Protein AF-A0AAD7IDA0-F1 (afdb_monomer_lite)

InterPro domains:
  IPR001499 GPCR fungal pheromone mating factor, STE3 [PF02076] (1-92)

Structure (mmCIF, N/CA/C/O backbone):
data_AF-A0AAD7IDA0-F1
#
_entry.id   AF-A0AAD7IDA0-F1
#
loop_
_atom_site.group_PDB
_atom_site.id
_atom_site.type_symbol
_atom_site.label_atom_id
_atom_site.label_alt_id
_atom_site.label_comp_id
_atom_site.label_asym_id
_atom_site.label_entity_id
_atom_site.label_seq_id
_atom_site.pdbx_PDB_ins_code
_atom_site.Cartn_x
_atom_site.Cartn_y
_atom_site.Cartn_z
_atom_site.occupancy
_atom_site.B_iso_or_equiv
_atom_site.auth_seq_id
_atom_site.auth_comp_id
_atom_site.auth_asym_id
_atom_site.auth_atom_id
_atom_site.pdbx_PDB_model_num
ATOM 1 N N . MET A 1 1 ? -10.766 15.312 6.052 1.00 82.69 1 MET A N 1
ATOM 2 C CA . MET A 1 1 ? -9.712 16.137 5.416 1.00 82.69 1 MET A CA 1
ATOM 3 C C . MET A 1 1 ? -8.295 15.609 5.648 1.00 82.69 1 MET A C 1
ATOM 5 O O . MET A 1 1 ? -7.531 15.566 4.698 1.00 82.69 1 MET A O 1
ATOM 9 N N . ALA A 1 2 ? -7.916 15.164 6.854 1.00 92.00 2 ALA A N 1
ATOM 10 C CA . ALA A 1 2 ? -6.556 14.647 7.094 1.00 92.00 2 ALA A CA 1
ATOM 11 C C . ALA A 1 2 ? -6.187 13.429 6.218 1.00 92.00 2 ALA A C 1
ATOM 13 O O . ALA A 1 2 ? -5.116 13.405 5.622 1.00 92.00 2 ALA A O 1
ATOM 14 N N . MET A 1 3 ? -7.100 12.460 6.076 1.00 93.69 3 MET A N 1
ATOM 15 C CA . MET A 1 3 ? -6.875 11.260 5.258 1.00 93.69 3 MET A CA 1
ATOM 16 C C . MET A 1 3 ? -6.552 11.596 3.799 1.00 93.69 3 MET A C 1
ATOM 18 O O . MET A 1 3 ? -5.572 11.094 3.259 1.00 93.69 3 MET A O 1
ATOM 22 N N . SER A 1 4 ? -7.326 12.490 3.180 1.00 94.69 4 SER A N 1
ATOM 23 C CA . SER A 1 4 ? -7.123 12.869 1.782 1.00 94.69 4 SER A CA 1
ATOM 24 C C . SER A 1 4 ? -5.784 13.571 1.563 1.00 94.69 4 SER A C 1
ATOM 26 O O . SER A 1 4 ? -5.123 13.296 0.570 1.00 94.69 4 SER A O 1
ATOM 28 N N . LEU A 1 5 ? -5.344 14.420 2.498 1.00 96.81 5 LEU A N 1
ATOM 29 C CA . LEU A 1 5 ? -4.034 15.074 2.410 1.00 96.81 5 LEU A CA 1
ATOM 30 C C . LEU A 1 5 ? -2.891 14.057 2.482 1.00 96.81 5 LEU A C 1
ATOM 32 O O . LEU A 1 5 ? -2.000 14.079 1.636 1.00 96.81 5 LEU A O 1
ATOM 36 N N . VAL A 1 6 ? -2.948 13.133 3.449 1.00 96.81 6 VAL A N 1
ATOM 37 C CA . VAL A 1 6 ? -1.936 12.075 3.581 1.00 96.81 6 VAL A CA 1
ATOM 38 C C . VAL A 1 6 ? -1.902 11.201 2.331 1.00 96.81 6 VAL A C 1
ATOM 40 O O . VAL A 1 6 ? -0.824 10.947 1.803 1.00 96.81 6 VAL A O 1
ATOM 43 N N . GLN A 1 7 ? -3.065 10.791 1.819 1.00 95.50 7 GLN A N 1
ATOM 44 C CA . GLN A 1 7 ? -3.146 9.956 0.621 1.00 95.50 7 GLN A CA 1
ATOM 45 C C . GLN A 1 7 ? -2.639 10.679 -0.629 1.00 95.50 7 GLN A C 1
ATOM 47 O O . GLN A 1 7 ? -1.902 10.081 -1.405 1.00 95.50 7 GLN A O 1
ATOM 52 N N . MET A 1 8 ? -2.961 11.962 -0.821 1.00 97.06 8 MET A N 1
ATOM 53 C CA . MET A 1 8 ? -2.459 12.707 -1.979 1.00 97.06 8 MET A CA 1
ATOM 54 C C . MET A 1 8 ? -0.940 12.859 -1.950 1.00 97.06 8 MET A C 1
ATOM 56 O O . MET A 1 8 ? -0.295 12.623 -2.971 1.00 97.06 8 MET A O 1
ATOM 60 N N . ILE A 1 9 ? -0.357 13.194 -0.796 1.00 97.38 9 ILE A N 1
ATOM 61 C CA . ILE A 1 9 ? 1.102 13.288 -0.650 1.00 97.38 9 ILE A CA 1
ATOM 62 C C . ILE A 1 9 ? 1.740 11.920 -0.915 1.00 97.38 9 ILE A C 1
ATOM 64 O O . ILE A 1 9 ? 2.650 11.808 -1.735 1.00 97.38 9 ILE A O 1
ATOM 68 N N . TRP A 1 10 ? 1.222 10.873 -0.273 1.00 96.88 10 TRP A N 1
ATOM 69 C CA . TRP A 1 10 ? 1.727 9.511 -0.400 1.00 96.88 10 TRP A CA 1
ATOM 70 C C . TRP A 1 10 ? 1.677 8.991 -1.843 1.00 96.88 10 TRP A C 1
ATOM 72 O O . TRP A 1 10 ? 2.703 8.588 -2.392 1.00 96.88 10 TRP A O 1
ATOM 82 N N . VAL A 1 11 ? 0.510 9.054 -2.490 1.00 96.06 11 VAL A N 1
ATOM 83 C CA . VAL A 1 11 ? 0.317 8.567 -3.864 1.00 96.06 11 VAL A CA 1
ATOM 84 C C . VAL A 1 11 ? 1.155 9.366 -4.854 1.00 96.06 11 VAL A C 1
ATOM 86 O O . VAL A 1 11 ? 1.730 8.776 -5.769 1.00 96.06 11 VAL A O 1
ATOM 89 N N . THR A 1 12 ? 1.280 10.683 -4.667 1.00 97.00 12 THR A N 1
ATOM 90 C CA . THR A 1 12 ? 2.121 11.514 -5.539 1.00 97.00 12 THR A CA 1
ATOM 91 C C . THR A 1 12 ? 3.580 11.077 -5.457 1.00 97.00 12 THR A C 1
ATOM 93 O O . THR A 1 12 ? 4.201 10.857 -6.495 1.00 97.00 12 THR A O 1
ATOM 96 N N . ILE A 1 13 ? 4.112 10.871 -4.247 1.00 96.25 13 ILE A N 1
ATOM 97 C CA . ILE A 1 13 ? 5.488 10.397 -4.046 1.00 96.25 13 ILE A CA 1
ATOM 98 C C . ILE A 1 13 ? 5.689 9.040 -4.728 1.00 96.25 13 ILE A C 1
ATOM 100 O O . ILE A 1 13 ? 6.587 8.896 -5.554 1.00 96.25 13 ILE A O 1
ATOM 104 N N . VAL A 1 14 ? 4.817 8.067 -4.449 1.00 95.44 14 VAL A N 1
ATOM 105 C CA . VAL A 1 14 ? 4.911 6.715 -5.025 1.00 95.44 14 VAL A CA 1
ATOM 106 C C . VAL A 1 14 ? 4.846 6.748 -6.554 1.00 95.44 14 VAL A C 1
ATOM 108 O O . VAL A 1 14 ? 5.607 6.045 -7.223 1.00 95.44 14 VAL A O 1
ATOM 111 N N . THR A 1 15 ? 3.960 7.568 -7.119 1.00 95.38 15 THR A N 1
ATOM 112 C CA . THR A 1 15 ? 3.772 7.670 -8.572 1.00 95.38 15 THR A CA 1
ATOM 113 C C . THR A 1 15 ? 4.983 8.310 -9.238 1.00 95.38 15 THR A C 1
ATOM 115 O O . THR A 1 15 ? 5.497 7.769 -10.215 1.00 95.38 15 THR A O 1
ATOM 118 N N . VAL A 1 16 ? 5.490 9.420 -8.691 1.00 95.62 16 VAL A N 1
ATOM 119 C CA . VAL A 1 16 ? 6.682 10.095 -9.221 1.00 95.62 16 VAL A CA 1
ATOM 120 C C . VAL A 1 16 ? 7.896 9.171 -9.151 1.00 95.62 16 VAL A C 1
ATOM 122 O O . VAL A 1 16 ? 8.598 9.024 -10.149 1.00 95.62 16 VAL A O 1
ATOM 125 N N . SER A 1 17 ? 8.119 8.487 -8.024 1.00 93.06 17 SER A N 1
ATOM 126 C CA . SER A 1 17 ? 9.231 7.539 -7.885 1.00 93.06 17 SER A CA 1
ATOM 127 C C . SER A 1 17 ? 9.152 6.393 -8.897 1.00 93.06 17 SER A C 1
ATOM 129 O O . SER A 1 17 ? 10.158 6.077 -9.533 1.00 93.06 17 SER A O 1
ATOM 131 N N . ASN A 1 18 ? 7.966 5.806 -9.106 1.00 93.94 18 ASN A N 1
ATOM 132 C CA . ASN A 1 18 ? 7.784 4.760 -10.117 1.00 93.94 18 ASN A CA 1
ATOM 133 C C . ASN A 1 18 ? 7.999 5.283 -11.537 1.00 93.94 18 ASN A C 1
ATOM 135 O O . ASN A 1 18 ? 8.625 4.601 -12.348 1.00 93.94 18 ASN A O 1
ATOM 139 N N . MET A 1 19 ? 7.516 6.487 -11.847 1.00 94.00 19 MET A N 1
ATOM 140 C CA . MET A 1 19 ? 7.658 7.061 -13.182 1.00 94.00 19 MET A CA 1
ATOM 141 C C . MET A 1 19 ? 9.121 7.376 -13.501 1.00 94.00 19 MET A C 1
ATOM 143 O O . MET A 1 19 ? 9.605 6.988 -14.560 1.00 94.00 19 MET A O 1
ATOM 147 N N . VAL A 1 20 ? 9.859 7.973 -12.559 1.00 93.50 20 VAL A N 1
ATOM 148 C CA . VAL A 1 20 ? 11.307 8.206 -12.696 1.00 93.50 20 VAL A CA 1
ATOM 149 C C . VAL A 1 20 ? 12.054 6.889 -12.909 1.00 93.50 20 VAL A C 1
ATOM 151 O O . VAL A 1 20 ? 12.887 6.795 -13.805 1.00 93.50 20 VAL A O 1
ATOM 154 N N . PHE A 1 21 ? 11.739 5.852 -12.130 1.00 93.00 21 PHE A N 1
ATOM 155 C CA . PHE A 1 21 ? 12.386 4.549 -12.269 1.00 93.00 21 PHE A CA 1
ATOM 156 C C . PHE A 1 21 ? 12.073 3.862 -13.604 1.00 93.00 21 PHE A C 1
ATOM 158 O O . PHE A 1 21 ? 12.968 3.271 -14.206 1.00 93.00 21 PHE A O 1
ATOM 165 N N . THR A 1 22 ? 10.825 3.953 -14.065 1.00 91.94 22 THR A N 1
ATOM 166 C CA . THR A 1 22 ? 10.355 3.333 -15.314 1.00 91.94 22 THR A CA 1
ATOM 167 C C . THR A 1 22 ? 10.948 4.021 -16.540 1.00 91.94 22 THR A C 1
ATOM 169 O O . THR A 1 22 ? 11.294 3.358 -17.511 1.00 91.94 22 THR A O 1
ATOM 172 N N . LEU A 1 23 ? 11.097 5.346 -16.493 1.00 94.31 23 LEU A N 1
ATOM 173 C CA . LEU A 1 23 ? 11.572 6.151 -17.619 1.00 94.31 23 LEU A CA 1
ATOM 174 C C . LEU A 1 23 ? 13.094 6.339 -17.651 1.00 94.31 23 LEU A C 1
ATOM 176 O O . LEU A 1 23 ? 13.597 6.989 -18.564 1.00 94.31 23 LEU A O 1
ATOM 180 N N . ARG A 1 24 ? 13.841 5.794 -16.683 1.00 92.50 24 ARG A N 1
ATOM 181 C CA . ARG A 1 24 ? 15.284 6.059 -16.537 1.00 92.50 24 ARG A CA 1
ATOM 182 C C . ARG A 1 24 ? 16.124 5.651 -17.756 1.00 92.50 24 ARG A C 1
ATOM 184 O O . ARG A 1 24 ? 17.122 6.299 -18.035 1.00 92.50 24 ARG A O 1
ATOM 191 N N . GLU A 1 25 ? 15.714 4.598 -18.467 1.00 90.44 25 GLU A N 1
ATOM 192 C CA . GLU A 1 25 ? 16.391 4.093 -19.676 1.00 90.44 25 GLU A CA 1
ATOM 193 C C . GLU A 1 25 ? 15.806 4.707 -20.965 1.00 90.44 25 GLU A C 1
ATOM 195 O O . GLU A 1 25 ? 16.180 4.330 -22.074 1.00 90.44 25 GLU A O 1
ATOM 200 N N . GLY A 1 26 ? 14.863 5.645 -20.830 1.00 92.44 26 GLY A N 1
ATOM 201 C CA . GLY A 1 26 ? 14.120 6.233 -21.936 1.00 92.44 26 GLY A CA 1
ATOM 202 C C . GLY A 1 26 ? 12.935 5.388 -22.413 1.00 92.44 26 GLY A C 1
ATOM 203 O O . GLY A 1 26 ? 12.703 4.256 -21.987 1.00 92.44 26 GLY A O 1
ATOM 204 N N . LEU A 1 27 ? 12.148 5.981 -23.310 1.00 90.75 27 LEU A N 1
ATOM 205 C CA . LEU A 1 27 ? 11.045 5.305 -23.989 1.00 90.75 27 LEU A CA 1
ATOM 206 C C . LEU A 1 27 ? 11.557 4.636 -25.265 1.00 90.75 27 LEU A C 1
ATOM 208 O O . LEU A 1 27 ? 12.355 5.216 -26.003 1.00 90.75 27 LEU A O 1
ATOM 212 N N . ARG A 1 28 ? 11.057 3.432 -25.557 1.00 89.19 28 ARG A N 1
ATOM 213 C CA . ARG A 1 28 ? 11.307 2.793 -26.855 1.00 89.19 28 ARG A CA 1
ATOM 214 C C . ARG A 1 28 ? 10.623 3.617 -27.960 1.00 89.19 28 ARG A C 1
ATOM 216 O O . ARG A 1 28 ? 9.500 4.079 -27.746 1.00 89.19 28 ARG A O 1
ATOM 223 N N . PRO A 1 29 ? 11.274 3.818 -29.119 1.00 91.81 29 PRO A N 1
ATOM 224 C CA . PRO A 1 29 ? 10.696 4.584 -30.216 1.00 91.81 29 PRO A CA 1
ATOM 225 C C . PRO A 1 29 ? 9.444 3.894 -30.765 1.00 91.81 29 PRO A C 1
ATOM 227 O O . PRO A 1 29 ? 9.393 2.671 -30.866 1.00 91.81 29 PRO A O 1
ATOM 230 N N . TRP A 1 30 ? 8.442 4.686 -31.147 1.00 93.56 30 TRP A N 1
ATOM 231 C CA . TRP A 1 30 ? 7.258 4.176 -31.835 1.00 93.56 30 TRP A CA 1
ATOM 232 C C . TRP A 1 30 ? 7.528 4.127 -33.341 1.00 93.56 30 TRP A C 1
ATOM 234 O O . TRP A 1 30 ? 7.675 5.174 -33.971 1.00 93.56 30 TRP A O 1
ATOM 244 N N . ILE A 1 31 ? 7.628 2.921 -33.907 1.00 96.19 31 ILE A N 1
ATOM 245 C CA . ILE A 1 31 ? 7.964 2.716 -35.327 1.00 96.19 31 ILE A CA 1
ATOM 246 C C . ILE A 1 31 ? 6.731 2.277 -36.127 1.00 96.19 31 ILE A C 1
ATOM 248 O O . ILE A 1 31 ? 6.426 2.844 -37.173 1.00 96.19 31 ILE A O 1
ATOM 252 N N . SER A 1 32 ? 6.018 1.249 -35.657 1.00 96.25 32 SER A N 1
ATOM 253 C CA . SER A 1 32 ? 4.812 0.726 -36.310 1.00 96.25 32 SER A CA 1
ATOM 254 C C . SER A 1 32 ? 3.935 -0.060 -35.331 1.00 96.25 32 SER A C 1
ATOM 256 O O . SER A 1 32 ? 4.372 -0.419 -34.237 1.00 96.25 32 SER A O 1
ATOM 258 N N . TRP A 1 33 ? 2.705 -0.387 -35.742 1.00 94.06 33 TRP A N 1
ATOM 259 C CA . TRP A 1 33 ? 1.806 -1.221 -34.938 1.00 94.06 33 TRP A CA 1
ATOM 260 C C . TRP A 1 33 ? 2.353 -2.634 -34.701 1.00 94.06 33 TRP A C 1
ATOM 262 O O . TRP A 1 33 ? 2.220 -3.161 -33.600 1.00 94.06 33 TRP A O 1
ATOM 272 N N . ALA A 1 34 ? 2.992 -3.239 -35.706 1.00 94.75 34 ALA A N 1
ATOM 273 C CA . ALA A 1 34 ? 3.575 -4.573 -35.572 1.00 94.75 34 ALA A CA 1
ATOM 274 C C . ALA A 1 34 ? 4.767 -4.581 -34.598 1.00 94.75 34 ALA A C 1
ATOM 276 O O . ALA A 1 34 ? 4.901 -5.505 -33.802 1.00 94.75 34 ALA A O 1
ATOM 277 N N . ASP A 1 35 ? 5.592 -3.528 -34.619 1.00 93.81 35 ASP A N 1
ATOM 278 C CA . ASP A 1 35 ? 6.785 -3.406 -33.773 1.00 93.81 35 ASP A CA 1
ATOM 279 C C . ASP A 1 35 ? 6.436 -3.361 -32.278 1.00 93.81 35 ASP A C 1
ATOM 281 O O . ASP A 1 35 ? 6.960 -4.152 -31.490 1.00 93.81 35 ASP A O 1
ATOM 285 N N . VAL A 1 36 ? 5.466 -2.526 -31.890 1.00 92.81 36 VAL A N 1
ATOM 286 C CA . VAL A 1 36 ? 5.066 -2.389 -30.477 1.00 92.81 36 VAL A CA 1
ATOM 287 C C . VAL A 1 36 ? 4.359 -3.632 -29.916 1.00 92.81 36 VAL A C 1
ATOM 289 O O . VAL A 1 36 ? 4.310 -3.798 -28.699 1.00 92.81 36 VAL A O 1
ATOM 292 N N . HIS A 1 37 ? 3.856 -4.526 -30.778 1.00 92.75 37 HIS A N 1
ATOM 293 C CA . HIS A 1 37 ? 3.194 -5.779 -30.383 1.00 92.75 37 HIS A CA 1
ATOM 294 C C . HIS A 1 37 ? 4.066 -7.031 -30.544 1.00 92.75 37 HIS A C 1
ATOM 296 O O . HIS A 1 37 ? 3.626 -8.115 -30.163 1.00 92.75 37 HIS A O 1
ATOM 302 N N . SER A 1 38 ? 5.287 -6.907 -31.073 1.00 92.25 38 SER A N 1
ATOM 303 C CA . SER A 1 38 ? 6.154 -8.054 -31.386 1.00 92.25 38 SER A CA 1
ATOM 304 C C . SER A 1 38 ? 6.482 -8.942 -30.173 1.00 92.25 38 SER A C 1
ATOM 306 O O . SER A 1 38 ? 6.591 -10.156 -30.318 1.00 92.25 38 SER A O 1
ATOM 308 N N . ASP A 1 39 ? 6.556 -8.354 -28.973 1.00 90.31 39 ASP A N 1
ATOM 309 C CA . ASP A 1 39 ? 7.000 -9.006 -27.731 1.00 90.31 39 ASP A CA 1
ATOM 310 C C . ASP A 1 39 ? 5.932 -9.032 -26.616 1.00 90.31 39 ASP A C 1
ATOM 312 O O . ASP A 1 39 ? 6.262 -9.238 -25.448 1.00 90.31 39 ASP A O 1
ATOM 316 N N . PHE A 1 40 ? 4.645 -8.831 -26.926 1.00 87.62 40 PHE A N 1
ATOM 317 C CA . PHE A 1 40 ? 3.603 -8.633 -25.898 1.00 87.62 40 PHE A CA 1
ATOM 318 C C . PHE A 1 40 ? 3.513 -9.770 -24.855 1.00 87.62 40 PHE A C 1
ATOM 320 O O . PHE A 1 40 ? 3.225 -9.522 -23.687 1.00 87.62 40 PHE A O 1
ATOM 327 N N . GLY A 1 41 ? 3.785 -11.016 -25.256 1.00 90.81 41 GLY A N 1
ATOM 328 C CA . GLY A 1 41 ? 3.760 -12.189 -24.371 1.00 90.81 41 GLY A CA 1
ATOM 329 C C . GLY A 1 41 ? 5.105 -12.561 -23.739 1.00 90.81 41 GLY A C 1
ATOM 330 O O . GLY A 1 41 ? 5.187 -13.570 -23.036 1.00 90.81 41 GLY A O 1
ATOM 331 N N . ARG A 1 42 ? 6.182 -11.812 -24.005 1.00 91.56 42 ARG A N 1
ATOM 332 C CA . ARG A 1 42 ? 7.529 -12.182 -23.563 1.00 91.56 42 ARG A CA 1
ATOM 333 C C . ARG A 1 42 ? 7.752 -11.778 -22.106 1.00 91.56 42 ARG A C 1
ATOM 335 O O . ARG A 1 42 ? 7.839 -10.598 -21.784 1.00 91.56 42 ARG A O 1
ATOM 342 N N . ILE A 1 43 ? 7.931 -12.765 -21.227 1.00 89.88 43 ILE A N 1
ATOM 343 C CA . ILE A 1 43 ? 8.290 -12.533 -19.821 1.00 89.88 43 ILE A CA 1
ATOM 344 C C . ILE A 1 43 ? 9.817 -12.542 -19.688 1.00 89.88 43 ILE A C 1
ATOM 346 O O . ILE A 1 43 ? 10.463 -13.576 -19.847 1.00 89.88 43 ILE A O 1
ATOM 350 N N . GLY A 1 44 ? 10.404 -11.384 -19.387 1.00 85.44 44 GLY A N 1
ATOM 351 C CA . GLY A 1 44 ? 11.822 -11.278 -19.049 1.00 85.44 44 GLY A CA 1
ATOM 352 C C . GLY A 1 44 ? 12.069 -11.711 -17.607 1.00 85.44 44 GLY A C 1
ATOM 353 O O . GLY A 1 44 ? 11.716 -10.986 -16.681 1.00 85.44 44 GLY A O 1
ATOM 354 N N . VAL A 1 45 ? 12.678 -12.879 -17.408 1.00 88.31 45 VAL A N 1
ATOM 355 C CA . VAL A 1 45 ? 13.147 -13.322 -16.088 1.00 88.31 45 VAL A CA 1
ATOM 356 C C . VAL A 1 45 ? 14.625 -12.984 -15.925 1.00 88.31 45 VAL A C 1
ATOM 358 O O . VAL A 1 45 ? 15.461 -13.409 -16.718 1.00 88.31 45 VAL A O 1
ATOM 361 N N . SER A 1 46 ? 14.946 -12.229 -14.878 1.00 86.88 46 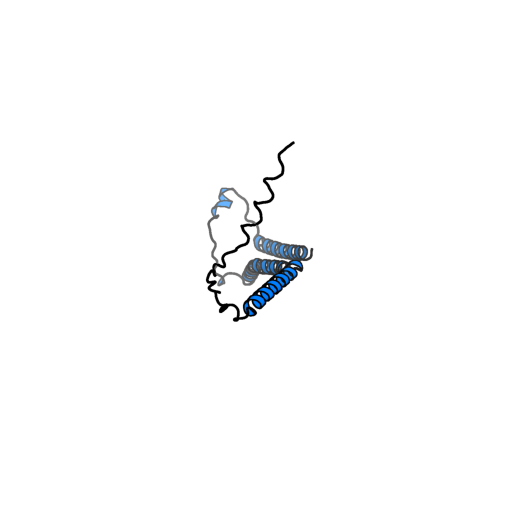SER A N 1
ATOM 362 C CA . SER A 1 46 ? 16.320 -11.867 -14.528 1.00 86.88 46 SER A CA 1
ATOM 363 C C . SER A 1 46 ? 16.650 -12.433 -13.148 1.00 86.88 46 SER A C 1
ATOM 365 O O . SER A 1 46 ? 15.945 -12.105 -12.189 1.00 86.88 46 SER A O 1
ATOM 367 N N . PRO A 1 47 ? 17.696 -13.269 -13.003 1.00 91.69 47 PRO A N 1
ATOM 368 C CA . PRO A 1 47 ? 18.129 -13.731 -11.691 1.00 91.69 47 PRO A CA 1
ATOM 369 C C . PRO A 1 47 ? 18.534 -12.544 -10.817 1.00 91.69 47 PRO A C 1
ATOM 371 O O . PRO A 1 47 ? 19.227 -11.634 -11.273 1.00 91.69 47 PRO A O 1
ATOM 374 N N . THR A 1 48 ? 18.144 -12.570 -9.544 1.00 90.56 48 THR A N 1
ATOM 375 C CA . THR A 1 48 ? 18.383 -11.469 -8.594 1.00 90.56 48 THR A CA 1
ATOM 376 C C . THR A 1 48 ? 19.861 -11.120 -8.435 1.00 90.56 48 THR A C 1
ATOM 378 O O . THR A 1 48 ? 20.184 -9.953 -8.241 1.00 90.56 48 THR A O 1
ATOM 381 N N . ALA A 1 49 ? 20.759 -12.099 -8.589 1.00 92.75 49 ALA A N 1
ATOM 382 C CA . ALA A 1 49 ? 22.209 -11.911 -8.519 1.00 92.75 49 ALA A CA 1
ATOM 383 C C . ALA A 1 49 ? 22.767 -10.935 -9.572 1.00 92.75 49 ALA A C 1
ATOM 385 O O . ALA A 1 49 ? 23.814 -10.335 -9.348 1.00 92.75 49 ALA A O 1
ATOM 386 N N . PHE A 1 50 ? 22.075 -10.757 -10.702 1.00 93.75 50 PHE A N 1
ATOM 387 C CA . PHE A 1 50 ? 22.489 -9.840 -11.769 1.00 93.75 50 PHE A CA 1
ATOM 388 C C . PHE A 1 50 ? 21.809 -8.469 -11.684 1.00 93.75 50 PHE A C 1
ATOM 390 O O . PHE A 1 50 ? 22.059 -7.605 -12.523 1.00 93.75 50 PHE A O 1
ATOM 397 N N . ILE A 1 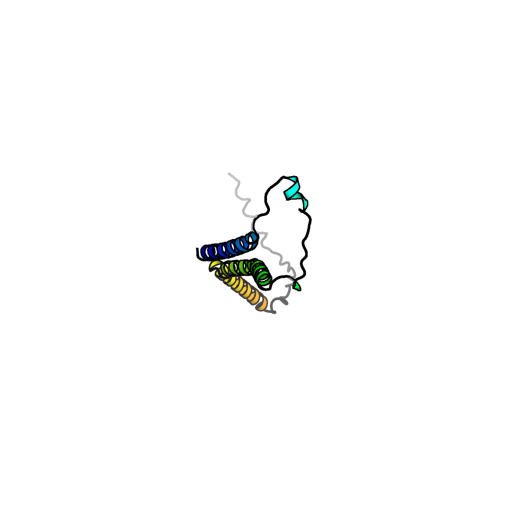51 ? 20.940 -8.250 -10.693 1.00 92.50 51 ILE A N 1
ATOM 398 C CA . ILE A 1 51 ? 20.219 -6.990 -10.533 1.00 92.50 51 ILE A CA 1
ATOM 399 C C . ILE A 1 51 ? 21.007 -6.093 -9.569 1.00 92.50 51 ILE A C 1
ATOM 401 O O . ILE A 1 51 ? 21.267 -6.501 -8.436 1.00 92.50 51 ILE A O 1
ATOM 405 N N . PRO A 1 52 ? 21.358 -4.854 -9.963 1.00 93.81 52 PRO A N 1
ATOM 406 C CA . PRO A 1 52 ? 22.045 -3.926 -9.073 1.00 93.81 52 PRO A CA 1
ATOM 407 C C . PRO A 1 52 ? 21.261 -3.703 -7.776 1.00 93.81 52 PRO A C 1
ATOM 409 O O . PRO A 1 52 ? 20.039 -3.531 -7.805 1.00 93.81 52 PRO A O 1
ATOM 412 N N . ALA A 1 53 ? 21.960 -3.621 -6.641 1.00 94.00 53 ALA A N 1
ATOM 413 C CA . ALA A 1 53 ? 21.336 -3.460 -5.324 1.00 94.00 53 ALA A CA 1
ATOM 414 C C . ALA A 1 53 ? 20.379 -2.254 -5.254 1.00 94.00 53 ALA A C 1
ATOM 416 O O . ALA A 1 53 ? 19.295 -2.350 -4.684 1.00 94.00 53 ALA A O 1
ATOM 417 N N . GLN A 1 54 ? 20.730 -1.140 -5.905 1.00 91.88 54 GLN A N 1
ATOM 418 C CA . GLN A 1 54 ? 19.868 0.042 -6.000 1.00 91.88 54 GLN A CA 1
ATOM 419 C C . GLN A 1 54 ? 18.562 -0.239 -6.760 1.00 91.88 54 GLN A C 1
ATOM 421 O O . GLN A 1 54 ? 17.503 0.249 -6.375 1.00 91.88 54 GLN A O 1
ATOM 426 N N . THR A 1 55 ? 18.619 -1.045 -7.823 1.00 92.88 55 THR A N 1
ATOM 427 C CA . THR A 1 55 ? 17.425 -1.439 -8.585 1.00 92.88 55 THR A CA 1
ATOM 428 C C . THR A 1 55 ? 16.530 -2.340 -7.739 1.00 92.88 55 THR A C 1
ATOM 430 O O . THR A 1 55 ? 15.324 -2.113 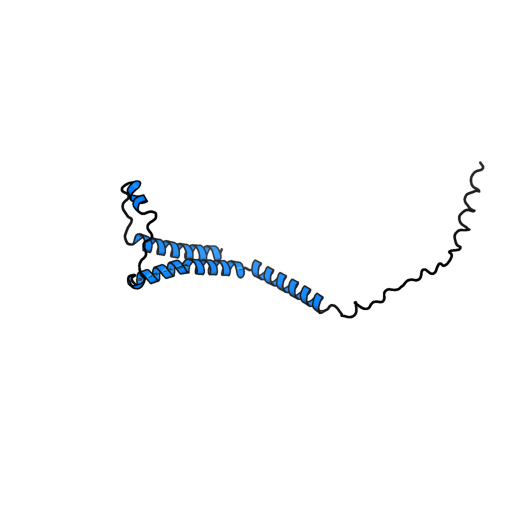-7.685 1.00 92.88 55 THR A O 1
ATOM 433 N N . LEU A 1 56 ? 17.114 -3.306 -7.021 1.00 93.88 56 LEU A N 1
ATOM 434 C CA . LEU A 1 56 ? 16.374 -4.159 -6.086 1.00 93.88 56 LEU A CA 1
ATOM 435 C C . LEU A 1 56 ? 15.692 -3.346 -4.984 1.00 93.88 5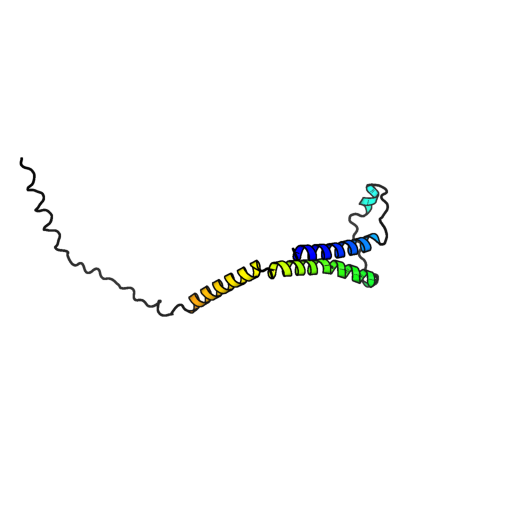6 LEU A C 1
ATOM 437 O O . LEU A 1 56 ? 14.525 -3.588 -4.691 1.00 93.88 56 LEU A O 1
ATOM 441 N N . LEU A 1 57 ? 16.383 -2.357 -4.411 1.00 93.19 57 LEU A N 1
ATOM 442 C CA . LEU A 1 57 ? 15.810 -1.475 -3.396 1.00 93.19 57 LEU A CA 1
ATOM 443 C C . LEU A 1 57 ? 14.545 -0.781 -3.910 1.00 93.19 57 LEU A C 1
ATOM 445 O O . LEU A 1 57 ? 13.523 -0.802 -3.231 1.00 93.19 57 LEU A O 1
ATOM 449 N N . ILE A 1 58 ? 14.595 -0.199 -5.110 1.00 91.88 58 ILE A N 1
ATOM 450 C CA . ILE A 1 58 ? 13.442 0.508 -5.681 1.00 91.88 58 ILE A CA 1
ATOM 451 C C . ILE A 1 58 ? 12.301 -0.467 -5.995 1.00 91.88 58 ILE A C 1
ATOM 453 O O . ILE A 1 58 ? 11.153 -0.160 -5.688 1.00 91.88 58 ILE A O 1
ATOM 457 N N . ILE A 1 59 ? 12.604 -1.664 -6.512 1.00 92.31 59 ILE A N 1
ATOM 458 C CA . ILE A 1 59 ? 11.599 -2.719 -6.721 1.00 92.31 59 ILE A CA 1
ATOM 459 C C . ILE A 1 59 ? 10.895 -3.063 -5.404 1.00 92.31 59 ILE A C 1
ATOM 461 O O . ILE A 1 59 ? 9.666 -3.113 -5.360 1.00 92.31 59 ILE A O 1
ATOM 465 N N . TYR A 1 60 ? 11.646 -3.258 -4.317 1.00 93.81 60 TYR A N 1
ATOM 466 C CA . TYR A 1 60 ? 11.056 -3.542 -3.011 1.00 93.81 60 TYR A CA 1
ATOM 467 C C . TYR A 1 60 ? 10.263 -2.356 -2.460 1.00 93.81 60 TYR A C 1
ATOM 469 O O . TYR A 1 60 ? 9.186 -2.568 -1.912 1.00 93.81 60 TYR A O 1
ATOM 477 N N . LEU A 1 61 ? 10.731 -1.118 -2.633 1.00 91.94 61 LEU A N 1
ATOM 478 C CA . LEU A 1 61 ? 9.967 0.073 -2.245 1.00 91.94 61 LEU A CA 1
ATOM 479 C C . LEU A 1 61 ? 8.625 0.145 -2.986 1.00 91.94 61 LEU A C 1
ATOM 481 O O . LEU A 1 61 ? 7.591 0.362 -2.354 1.00 91.94 61 LEU A O 1
ATOM 485 N N . SER A 1 62 ? 8.618 -0.106 -4.298 1.00 93.06 62 SER A N 1
ATOM 486 C CA . SER A 1 62 ? 7.388 -0.172 -5.094 1.00 93.06 62 SER A CA 1
ATOM 487 C C . SER A 1 62 ? 6.479 -1.320 -4.654 1.00 93.06 62 SER A C 1
ATOM 489 O O . SER A 1 62 ? 5.268 -1.134 -4.565 1.00 93.06 62 SER A O 1
ATOM 491 N N . TRP A 1 63 ? 7.042 -2.482 -4.308 1.00 94.81 63 TRP A N 1
ATOM 492 C CA . TRP A 1 63 ? 6.275 -3.609 -3.769 1.00 94.81 63 TRP A CA 1
ATOM 493 C C . TRP A 1 63 ? 5.597 -3.235 -2.445 1.00 94.81 63 TRP A C 1
ATOM 495 O O . TRP A 1 63 ? 4.397 -3.448 -2.268 1.00 94.81 63 TRP A O 1
ATOM 505 N N . TRP A 1 64 ? 6.345 -2.632 -1.519 1.00 96.19 64 TRP A N 1
ATOM 506 C CA . TRP A 1 64 ? 5.841 -2.230 -0.204 1.00 96.19 64 TRP A CA 1
ATOM 507 C C . TRP A 1 64 ? 4.862 -1.055 -0.251 1.00 96.19 64 TRP A C 1
ATOM 509 O O . TRP A 1 64 ? 4.120 -0.849 0.713 1.00 96.19 64 TRP A O 1
ATOM 519 N N . ALA A 1 65 ? 4.777 -0.333 -1.372 1.00 95.06 65 ALA A N 1
ATOM 520 C CA . ALA A 1 65 ? 3.832 0.762 -1.525 1.00 95.06 65 ALA A CA 1
ATOM 521 C C . ALA A 1 65 ? 2.374 0.311 -1.321 1.00 95.06 65 ALA A C 1
ATOM 523 O O . ALA A 1 65 ? 1.595 1.030 -0.692 1.00 95.06 65 ALA A O 1
ATOM 524 N N . ILE A 1 66 ? 2.003 -0.888 -1.786 1.00 95.25 66 ILE A N 1
ATOM 525 C CA . ILE A 1 66 ? 0.637 -1.417 -1.649 1.00 95.25 66 ILE A CA 1
ATOM 526 C C . ILE A 1 66 ? 0.309 -1.750 -0.179 1.00 95.25 66 ILE A C 1
ATOM 528 O O . ILE A 1 66 ? -0.668 -1.193 0.330 1.00 95.25 66 ILE A O 1
ATOM 532 N N . PRO A 1 67 ? 1.103 -2.571 0.546 1.00 97.31 67 PRO A N 1
ATOM 533 C CA . PRO A 1 67 ? 0.893 -2.800 1.975 1.00 97.31 67 PRO A CA 1
ATOM 534 C C . PRO A 1 67 ? 0.832 -1.511 2.796 1.00 97.31 67 PRO A C 1
ATOM 536 O O . PRO A 1 67 ? -0.064 -1.358 3.622 1.00 97.31 67 PRO A O 1
ATOM 539 N N . ILE A 1 68 ? 1.739 -0.560 2.553 1.00 96.69 68 ILE A N 1
ATOM 540 C CA . ILE A 1 68 ? 1.747 0.716 3.281 1.00 96.69 68 ILE A CA 1
ATOM 541 C C . ILE A 1 68 ? 0.464 1.501 2.999 1.00 96.69 68 ILE A C 1
ATOM 543 O O . ILE A 1 68 ? -0.165 1.997 3.931 1.00 96.69 68 ILE A O 1
ATOM 547 N N . SER A 1 69 ? 0.022 1.560 1.741 1.00 95.94 69 SER A N 1
ATOM 548 C CA . SER A 1 69 ? -1.248 2.202 1.378 1.00 95.94 69 SER A CA 1
ATOM 549 C C . SER A 1 69 ? -2.428 1.563 2.114 1.00 95.94 69 SER A C 1
ATOM 551 O O . SER A 1 69 ? -3.262 2.274 2.675 1.00 95.94 69 SER A O 1
ATOM 553 N N . ALA A 1 70 ? -2.474 0.228 2.174 1.00 96.38 70 ALA A N 1
ATOM 554 C CA . ALA A 1 70 ? -3.505 -0.504 2.905 1.00 96.38 70 ALA A CA 1
ATOM 555 C C . ALA A 1 70 ? -3.479 -0.182 4.407 1.00 96.38 70 ALA A C 1
ATOM 557 O O . ALA A 1 70 ? -4.532 0.067 4.991 1.00 96.38 70 ALA A O 1
ATOM 558 N N . LEU A 1 71 ? -2.293 -0.116 5.020 1.00 96.50 71 LEU A N 1
ATOM 559 C CA . LEU A 1 71 ? -2.132 0.265 6.425 1.00 96.50 71 LEU A CA 1
ATOM 560 C C . LEU A 1 71 ? -2.564 1.711 6.689 1.00 96.50 71 LEU A C 1
ATOM 562 O O . LEU A 1 71 ? -3.206 1.970 7.703 1.00 96.50 71 LEU A O 1
ATOM 566 N N . LEU A 1 72 ? -2.270 2.645 5.781 1.00 95.56 72 LEU A N 1
ATOM 567 C CA . LEU A 1 72 ? -2.733 4.030 5.892 1.00 95.56 72 LEU A CA 1
ATOM 568 C C . LEU A 1 72 ? -4.262 4.099 5.862 1.00 95.56 72 LEU A C 1
ATOM 570 O O . LEU A 1 72 ? -4.867 4.724 6.732 1.00 95.56 72 LEU A O 1
ATOM 574 N N . PHE A 1 73 ? -4.899 3.429 4.899 1.00 94.44 73 PHE A N 1
ATOM 575 C CA . PHE A 1 73 ? -6.359 3.369 4.832 1.00 94.44 73 PHE A CA 1
ATOM 576 C C . PHE A 1 73 ? -6.956 2.703 6.068 1.00 94.44 73 PHE A C 1
ATOM 578 O O . PHE A 1 73 ? -7.852 3.273 6.689 1.00 94.44 73 PHE A O 1
ATOM 585 N N . ALA A 1 74 ? -6.428 1.547 6.466 1.00 95.06 74 ALA A N 1
ATOM 586 C CA . ALA A 1 74 ? -6.858 0.857 7.673 1.00 95.06 74 ALA A CA 1
ATOM 587 C C . ALA A 1 74 ? -6.711 1.756 8.905 1.00 95.06 74 ALA A C 1
ATOM 589 O O . ALA A 1 74 ? -7.633 1.828 9.702 1.00 95.06 74 ALA A O 1
ATOM 590 N N . GLY A 1 75 ? -5.617 2.508 9.038 1.00 94.50 75 GLY A N 1
ATOM 591 C CA . GLY A 1 75 ? -5.421 3.444 10.140 1.00 94.50 75 GLY A CA 1
ATOM 592 C C . GLY A 1 75 ? -6.510 4.519 10.206 1.00 94.50 75 GLY A C 1
ATOM 593 O O . GLY A 1 75 ? -7.126 4.721 11.251 1.00 94.50 75 GLY A O 1
ATOM 594 N N . PHE A 1 76 ? -6.809 5.183 9.088 1.00 93.56 76 PHE A N 1
ATOM 595 C CA . PHE A 1 76 ? -7.845 6.221 9.072 1.00 93.56 76 PHE A CA 1
ATOM 596 C C . PHE A 1 76 ? -9.262 5.667 9.260 1.00 93.56 76 PHE A C 1
ATOM 598 O O . PHE A 1 76 ? -10.068 6.295 9.945 1.00 93.56 76 PHE A O 1
ATOM 605 N N . PHE A 1 77 ? -9.571 4.505 8.683 1.00 92.94 77 PHE A N 1
ATOM 606 C CA . PHE A 1 77 ? -10.912 3.924 8.759 1.00 92.94 77 PHE A CA 1
ATOM 607 C C . PHE A 1 77 ? -11.165 3.154 10.059 1.00 92.94 77 PHE A C 1
ATOM 609 O O . PHE A 1 77 ? -12.250 3.265 10.619 1.00 92.94 77 PHE A O 1
ATOM 616 N N . ALA A 1 78 ? -10.181 2.420 10.580 1.00 93.19 78 ALA A N 1
ATOM 617 C CA . ALA A 1 78 ? -10.326 1.665 11.824 1.00 93.19 78 ALA A CA 1
ATOM 618 C C . ALA A 1 78 ? -10.290 2.570 13.062 1.00 93.19 78 ALA A C 1
ATOM 620 O O . ALA A 1 78 ? -10.944 2.279 14.057 1.00 93.19 78 ALA A O 1
ATOM 621 N N . PHE A 1 79 ? -9.553 3.685 13.028 1.00 91.88 79 PHE A N 1
ATOM 622 C CA . PHE A 1 79 ? -9.435 4.587 14.182 1.00 91.88 79 PHE A CA 1
ATOM 623 C C . PHE A 1 79 ? -10.245 5.881 14.059 1.00 91.88 79 PHE A C 1
ATOM 625 O O . PHE A 1 79 ? -10.062 6.787 14.883 1.00 91.88 79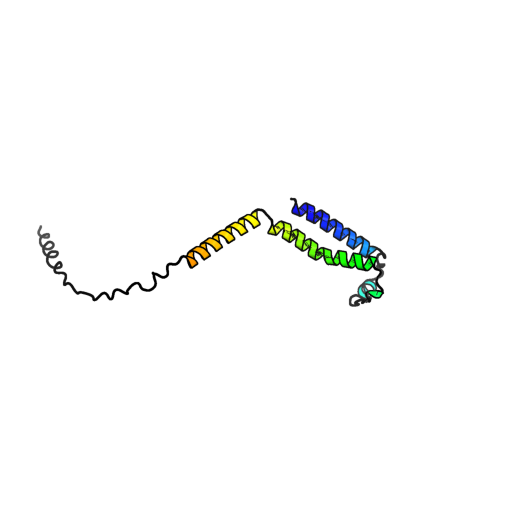 PHE A O 1
ATOM 632 N N . GLY A 1 80 ? -11.151 5.959 13.082 1.00 89.12 80 GLY A N 1
ATOM 633 C CA . GLY A 1 80 ? -12.122 7.043 12.968 1.00 89.12 80 GLY A CA 1
ATOM 634 C C . GLY A 1 80 ? -13.033 7.124 14.196 1.00 89.12 80 GLY A C 1
ATOM 635 O O . GLY A 1 80 ? -13.291 6.124 14.866 1.00 89.12 80 GLY A O 1
ATOM 636 N N . GLU A 1 81 ? -13.508 8.325 14.514 1.00 90.25 81 GLU A N 1
ATOM 637 C CA . GLU A 1 81 ? -14.371 8.557 15.679 1.00 90.25 81 GLU A CA 1
ATOM 638 C C . GLU A 1 81 ? -15.676 7.756 15.593 1.00 90.25 81 GLU A C 1
ATOM 640 O O . GLU A 1 81 ? -16.054 7.082 16.553 1.00 90.25 81 GLU A O 1
ATOM 645 N N . ASP A 1 82 ? -16.278 7.711 14.405 1.00 90.19 82 ASP A N 1
ATOM 646 C CA . ASP A 1 82 ? -17.463 6.897 14.132 1.00 90.19 82 ASP A CA 1
ATOM 647 C C . ASP A 1 82 ? -17.194 5.398 14.329 1.00 90.19 82 ASP A C 1
ATOM 649 O O . ASP A 1 82 ? -17.976 4.707 14.983 1.00 90.19 82 ASP A O 1
ATOM 653 N N . ALA A 1 83 ? -16.053 4.899 13.840 1.00 92.19 83 ALA A N 1
ATOM 654 C CA . ALA A 1 83 ? -15.666 3.497 13.990 1.00 92.19 83 ALA A CA 1
ATOM 655 C C . ALA A 1 83 ? -15.474 3.120 15.468 1.00 92.19 83 ALA A C 1
ATOM 657 O O . ALA A 1 83 ? -16.029 2.129 15.940 1.00 92.19 83 ALA A O 1
ATOM 658 N N . LYS A 1 84 ? -14.766 3.955 16.239 1.00 93.06 84 LYS A N 1
ATOM 659 C CA . LYS A 1 84 ? -14.561 3.757 17.685 1.00 93.06 84 LYS A CA 1
ATOM 660 C C . LYS A 1 84 ? -15.872 3.773 18.472 1.00 93.06 84 LYS A C 1
ATOM 662 O O . LYS A 1 84 ? -16.042 2.974 19.403 1.00 93.06 84 LYS A O 1
ATOM 667 N N . ARG A 1 85 ? -16.796 4.670 18.114 1.00 94.25 85 ARG A N 1
ATOM 668 C CA . ARG A 1 85 ? -18.129 4.740 18.727 1.00 94.25 85 ARG A CA 1
ATOM 669 C C . ARG A 1 85 ? -18.887 3.436 18.512 1.00 94.25 85 ARG A C 1
ATOM 671 O O . ARG A 1 85 ? -19.447 2.885 19.458 1.00 94.25 85 ARG A O 1
ATOM 678 N N . GLU A 1 86 ? -18.838 2.922 17.292 1.00 94.38 86 GLU A N 1
ATOM 679 C CA . GLU A 1 86 ? -19.515 1.691 16.916 1.00 94.38 86 GLU A CA 1
ATOM 680 C C . GLU A 1 86 ? -18.897 0.461 17.603 1.00 94.38 86 GLU A C 1
ATOM 682 O O . GLU A 1 86 ? -19.616 -0.365 18.167 1.00 94.38 86 GLU A O 1
ATOM 687 N N . TYR A 1 87 ? -17.564 0.380 17.685 1.00 94.50 87 TYR A N 1
ATOM 688 C CA . TYR A 1 87 ? -16.876 -0.679 18.437 1.00 94.50 87 TYR A CA 1
ATOM 689 C C . TYR A 1 87 ? -17.305 -0.708 19.904 1.00 94.50 87 TYR A C 1
ATOM 691 O O . TYR A 1 87 ? -17.569 -1.775 20.458 1.00 94.50 87 TYR A O 1
ATOM 699 N N . SER A 1 88 ? -17.426 0.467 20.524 1.00 94.75 88 SER A N 1
ATOM 700 C CA . SER A 1 88 ? -17.873 0.593 21.913 1.00 94.75 88 SER A CA 1
ATOM 701 C C . SER A 1 88 ? -19.329 0.147 22.078 1.00 94.75 88 SER A C 1
ATOM 703 O O . SER A 1 88 ? -19.655 -0.566 23.029 1.00 94.75 88 SER A O 1
ATOM 705 N N . ALA A 1 89 ? -20.207 0.504 21.136 1.00 95.62 89 ALA A N 1
ATOM 706 C CA . ALA A 1 89 ? -21.606 0.085 21.143 1.00 95.62 89 ALA A CA 1
ATOM 707 C C . ALA A 1 89 ? -21.745 -1.443 21.038 1.00 95.62 89 ALA A C 1
ATOM 709 O O . ALA A 1 89 ? -22.408 -2.057 21.883 1.00 95.62 89 ALA A O 1
ATOM 710 N N . TYR A 1 90 ? -21.062 -2.070 20.075 1.00 96.38 90 TYR A N 1
ATOM 711 C CA . TYR A 1 90 ? -21.046 -3.529 19.928 1.00 96.38 90 TYR A CA 1
ATOM 712 C C . TYR A 1 90 ? -20.421 -4.225 21.130 1.00 96.38 90 TYR A C 1
ATOM 714 O O . TYR A 1 90 ? -20.944 -5.241 21.592 1.00 96.38 90 TYR A O 1
ATOM 722 N N . TRP A 1 91 ? -19.346 -3.672 21.688 1.00 96.44 91 TRP A N 1
ATOM 723 C CA . TRP A 1 91 ? -18.727 -4.203 22.896 1.00 96.44 91 TRP A CA 1
ATOM 724 C C . TRP A 1 91 ? -19.707 -4.199 24.071 1.00 96.44 91 TRP A C 1
ATOM 726 O O . TRP A 1 91 ? -19.926 -5.230 24.710 1.00 96.44 91 TRP A O 1
ATOM 736 N N . HIS A 1 92 ? -20.379 -3.074 24.325 1.00 96.56 92 HIS A N 1
ATOM 737 C CA . HIS A 1 92 ? -21.383 -2.984 25.381 1.00 96.56 92 HIS A CA 1
ATOM 738 C C . HIS A 1 92 ? -22.580 -3.904 25.136 1.00 96.56 92 HIS A C 1
ATOM 740 O O . HIS A 1 92 ? -23.056 -4.534 26.082 1.00 96.56 92 HIS A O 1
ATOM 746 N N . ALA A 1 93 ? -23.063 -4.014 23.897 1.00 95.81 93 ALA A N 1
ATOM 747 C CA . ALA A 1 93 ? -24.133 -4.940 23.539 1.00 95.81 93 ALA A CA 1
ATOM 748 C C . ALA A 1 93 ? -23.722 -6.393 23.819 1.00 95.81 93 ALA A C 1
ATOM 750 O O . ALA A 1 93 ? -24.450 -7.125 24.491 1.00 95.81 93 ALA A O 1
ATOM 751 N N . THR A 1 94 ? -22.513 -6.770 23.408 1.00 96.19 94 THR A N 1
ATOM 752 C CA . THR A 1 94 ? -21.948 -8.106 23.626 1.00 96.19 94 THR A CA 1
ATOM 753 C C . THR A 1 94 ? -21.815 -8.404 25.116 1.00 96.19 94 THR A C 1
ATOM 755 O O . THR A 1 94 ? -22.337 -9.410 25.594 1.00 96.19 94 THR A O 1
ATOM 758 N N . VAL A 1 95 ? -21.222 -7.494 25.895 1.00 96.12 95 VAL A N 1
ATOM 759 C CA . VAL A 1 95 ? -21.095 -7.644 27.353 1.00 96.12 95 VAL A CA 1
ATOM 760 C C . VAL A 1 95 ? -22.467 -7.757 28.024 1.00 96.12 95 VAL A C 1
ATOM 762 O O . VAL A 1 95 ? -22.634 -8.559 28.944 1.00 96.12 95 VAL A O 1
ATOM 765 N N . ARG A 1 96 ? -23.474 -6.995 27.574 1.00 94.62 96 ARG A N 1
ATOM 766 C CA . ARG A 1 96 ? -24.850 -7.100 28.090 1.00 94.62 96 ARG A CA 1
ATOM 767 C C . ARG A 1 96 ? -25.457 -8.472 27.802 1.00 94.62 96 ARG A C 1
ATOM 769 O O . ARG A 1 96 ? -26.050 -9.053 28.709 1.00 94.62 96 ARG A O 1
ATOM 776 N N . VAL A 1 97 ? -25.310 -8.993 26.584 1.00 94.44 97 VAL A N 1
ATOM 777 C CA . VAL A 1 97 ? -25.818 -10.321 26.198 1.00 94.44 97 VAL A CA 1
ATOM 778 C C . VAL A 1 97 ? -25.122 -11.415 27.001 1.00 94.44 97 VAL A C 1
ATOM 780 O O . VAL A 1 97 ? -25.799 -12.210 27.650 1.00 94.44 97 VAL A O 1
ATOM 783 N N . VAL A 1 98 ? -23.789 -11.401 27.051 1.00 94.25 98 VAL A N 1
ATOM 784 C CA . VAL A 1 98 ? -22.991 -12.374 27.810 1.00 94.25 98 VAL A CA 1
ATOM 785 C C . VAL A 1 98 ? -23.384 -12.359 29.288 1.00 94.25 98 VAL A C 1
ATOM 787 O O . VAL A 1 98 ? -23.676 -13.406 29.859 1.00 94.25 98 VAL A O 1
ATOM 790 N N . ARG A 1 99 ? -23.504 -11.176 29.907 1.00 93.12 99 ARG A N 1
ATOM 791 C CA . ARG A 1 99 ? -23.965 -11.061 31.301 1.00 93.12 99 ARG A CA 1
ATOM 792 C C . ARG A 1 99 ? -25.380 -11.596 31.496 1.00 93.12 99 ARG A C 1
ATOM 794 O O . ARG A 1 99 ? -25.625 -12.225 32.516 1.00 93.12 99 ARG A O 1
ATOM 801 N N . ARG A 1 100 ? -26.314 -11.359 30.569 1.00 90.69 100 ARG A N 1
ATOM 802 C CA . ARG A 1 100 ? -27.688 -11.889 30.665 1.00 90.69 100 ARG A CA 1
ATOM 803 C C . ARG A 1 100 ? -27.722 -13.412 30.569 1.00 90.69 100 ARG A C 1
ATOM 805 O O . ARG A 1 100 ? -28.453 -14.031 31.332 1.00 90.69 100 ARG A O 1
ATOM 812 N N . VAL A 1 101 ? -26.936 -14.003 29.670 1.00 89.44 101 VAL A N 1
ATOM 813 C CA . VAL A 1 101 ? -26.843 -15.463 29.511 1.00 89.44 101 VAL A CA 1
ATOM 814 C C . VAL A 1 101 ? -26.220 -16.101 30.752 1.00 89.44 101 VAL A C 1
ATOM 816 O O . VAL A 1 101 ? -26.800 -17.030 31.304 1.00 89.44 101 VAL A O 1
ATOM 819 N N . LEU A 1 102 ? -25.102 -15.556 31.241 1.00 87.94 102 LEU A N 1
ATOM 820 C CA . LEU A 1 102 ? -24.412 -16.066 32.431 1.00 87.94 102 LEU A CA 1
ATOM 821 C C . LEU A 1 102 ? -25.203 -15.855 33.732 1.00 87.94 102 LEU A C 1
ATOM 823 O O . LEU A 1 102 ? -25.046 -16.626 34.671 1.00 87.94 102 LEU A O 1
ATOM 827 N N . ARG A 1 103 ? -26.051 -14.821 33.810 1.00 83.69 103 ARG A N 1
ATOM 828 C CA . ARG A 1 103 ? -26.904 -14.542 34.980 1.00 83.69 10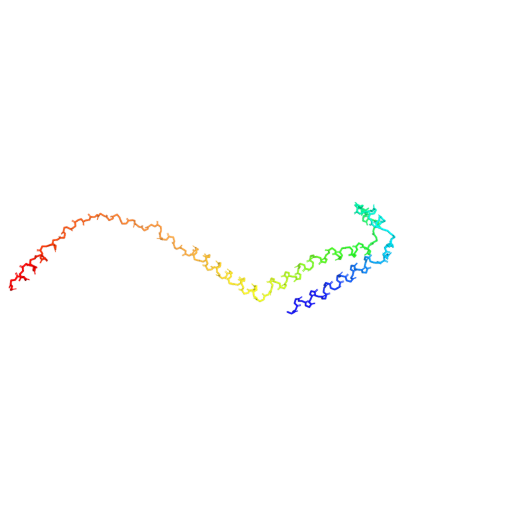3 ARG A CA 1
ATOM 829 C C . ARG A 1 103 ? -28.253 -15.258 34.950 1.00 83.69 103 ARG A C 1
ATOM 831 O O . ARG A 1 103 ? -29.069 -14.975 35.823 1.00 83.69 103 ARG A O 1
ATOM 838 N N . ARG A 1 104 ? -28.531 -16.147 33.987 1.00 67.31 104 ARG A N 1
ATOM 839 C CA . ARG A 1 104 ? -29.743 -16.979 34.049 1.00 67.31 104 ARG A CA 1
ATOM 840 C C . ARG A 1 104 ? -29.669 -17.836 35.321 1.00 67.31 104 ARG A C 1
ATOM 842 O O . ARG A 1 104 ? -28.778 -18.679 35.406 1.00 67.31 104 ARG A O 1
ATOM 849 N N . PRO A 1 105 ? -30.547 -17.632 36.318 1.00 58.06 105 PRO A N 1
ATOM 850 C CA . PRO A 1 105 ? -30.546 -18.487 37.491 1.00 58.06 105 PRO A CA 1
ATOM 851 C C . PRO A 1 105 ? -30.932 -19.904 37.053 1.00 58.06 105 PRO A C 1
ATOM 853 O O . PRO A 1 105 ? -31.932 -20.091 36.360 1.00 58.06 105 PRO A O 1
ATOM 856 N N . ALA A 1 106 ? -30.165 -20.905 37.491 1.00 58.78 106 ALA A N 1
ATOM 857 C CA . ALA A 1 106 ? -30.445 -22.329 37.268 1.00 58.78 106 ALA A CA 1
ATOM 858 C C . ALA A 1 106 ? -31.781 -22.804 37.891 1.00 58.78 106 ALA A C 1
ATOM 860 O O . ALA A 1 106 ? -32.162 -23.960 37.751 1.00 58.78 106 ALA A O 1
ATOM 861 N N . ALA A 1 107 ? -32.511 -21.920 38.575 1.00 54.53 107 ALA A N 1
ATOM 862 C CA . ALA A 1 107 ? -33.703 -22.248 39.347 1.00 54.53 107 ALA A CA 1
ATOM 863 C C . ALA A 1 107 ? -35.010 -22.336 38.530 1.00 54.53 107 ALA A C 1
ATOM 865 O O . ALA A 1 107 ? -36.036 -22.706 39.089 1.00 54.53 107 ALA A O 1
ATOM 866 N N . ALA A 1 108 ? -35.016 -22.019 37.229 1.00 53.34 108 ALA A N 1
ATOM 867 C CA . ALA A 1 108 ? -36.252 -21.999 36.430 1.00 53.34 108 ALA A CA 1
ATOM 868 C C . ALA A 1 108 ? -36.534 -23.289 35.628 1.00 53.34 108 ALA A C 1
ATOM 870 O O . ALA A 1 108 ? -37.428 -23.288 34.787 1.00 53.34 108 ALA A O 1
ATOM 871 N N . THR A 1 109 ? -35.794 -24.383 35.850 1.00 50.62 109 THR A N 1
ATOM 872 C CA . THR A 1 109 ? -35.971 -25.646 35.093 1.00 50.62 109 THR A CA 1
ATOM 873 C C . THR A 1 109 ? -36.661 -26.771 35.874 1.00 50.62 109 THR A C 1
ATOM 875 O O . THR A 1 109 ? -36.811 -27.866 35.348 1.00 50.62 109 THR A O 1
ATOM 878 N N . LEU A 1 110 ? -37.142 -26.518 37.096 1.00 52.12 110 LEU A N 1
ATOM 879 C CA . LEU A 1 110 ? -37.952 -27.475 37.870 1.00 52.12 110 LEU A CA 1
ATOM 880 C C . LEU A 1 110 ? -39.209 -26.803 38.451 1.00 52.12 110 LEU A C 1
ATOM 882 O O . LEU A 1 110 ? -39.590 -27.022 39.597 1.00 52.12 110 LEU A O 1
ATOM 886 N N . GLY A 1 111 ? -39.852 -25.940 37.661 1.00 44.28 111 GLY A N 1
ATOM 887 C CA . GLY A 1 111 ? -41.199 -25.458 37.955 1.00 44.28 111 GLY A CA 1
ATOM 888 C C . GLY A 1 111 ? -42.199 -26.553 37.609 1.00 44.28 111 GLY A C 1
ATOM 889 O O . GLY A 1 111 ? -42.411 -26.836 36.433 1.00 44.28 111 GLY A O 1
ATOM 890 N N . ALA A 1 112 ? -42.753 -27.185 38.640 1.00 49.47 112 ALA A N 1
ATOM 891 C CA . ALA A 1 112 ? -43.815 -28.173 38.566 1.00 49.47 112 ALA A CA 1
ATOM 892 C C . ALA A 1 112 ? -44.860 -27.815 37.497 1.00 49.47 112 ALA A C 1
ATOM 894 O O . ALA A 1 112 ? -45.469 -26.749 37.544 1.00 49.47 112 ALA A O 1
ATOM 895 N N . VAL A 1 113 ? -45.086 -28.735 36.559 1.00 54.19 113 VAL A N 1
ATOM 896 C CA . VAL A 1 113 ? -46.318 -28.767 35.770 1.00 54.19 113 VAL A CA 1
ATOM 897 C C . VAL A 1 113 ? -47.459 -28.937 36.778 1.00 54.19 113 VAL A C 1
ATOM 899 O O . VAL A 1 113 ? -47.506 -29.982 37.433 1.00 54.19 113 VAL A O 1
ATOM 902 N N . PRO A 1 114 ? -48.370 -27.963 36.964 1.00 48.53 114 PRO A N 1
ATOM 903 C CA . PRO A 1 114 ? -49.562 -28.228 37.739 1.00 48.53 114 PRO A CA 1
ATOM 904 C C . PRO A 1 114 ? -50.431 -29.124 36.860 1.00 48.53 114 PRO A C 1
ATOM 906 O O . PRO A 1 114 ? -51.019 -28.677 35.876 1.00 48.53 114 PRO A O 1
ATOM 909 N N . VAL A 1 115 ? -50.479 -30.414 37.185 1.00 56.28 115 VAL A N 1
ATOM 910 C CA . VAL A 1 115 ? -51.525 -31.305 36.683 1.00 56.28 115 VAL A CA 1
ATOM 911 C C . VAL A 1 115 ? -52.826 -30.808 37.308 1.00 56.28 115 VAL A C 1
ATOM 913 O O . VAL A 1 115 ? -53.197 -31.193 38.413 1.00 56.28 115 VAL A O 1
ATOM 916 N N . GLY A 1 116 ? -53.473 -29.860 36.635 1.00 48.84 116 GLY A N 1
ATOM 917 C CA . GLY A 1 116 ? -54.819 -29.432 36.970 1.00 48.84 116 GLY A CA 1
ATOM 918 C C . GLY A 1 116 ? -55.768 -30.584 36.680 1.00 48.84 116 GLY A C 1
ATOM 919 O O . GLY A 1 116 ? -56.142 -30.796 35.529 1.00 48.84 116 GLY A O 1
ATOM 920 N N . LEU A 1 117 ? -56.147 -31.339 37.713 1.00 51.41 117 LEU A N 1
ATOM 921 C CA . LEU A 1 117 ? -57.371 -32.129 37.653 1.00 51.41 117 LEU A CA 1
ATOM 922 C C . LEU A 1 117 ? -58.530 -31.142 37.431 1.00 51.41 117 LEU A C 1
ATOM 924 O O . LEU A 1 117 ? -58.666 -30.202 38.219 1.00 51.41 117 LEU A O 1
ATOM 928 N N . PRO A 1 118 ? -59.375 -31.319 36.404 1.00 46.56 118 PRO A N 1
ATOM 929 C CA . PRO A 1 118 ? -60.586 -30.530 36.288 1.00 46.56 118 PRO A CA 1
ATOM 930 C C . PRO A 1 118 ? -61.558 -30.997 37.376 1.00 46.56 118 PRO A C 1
ATOM 932 O O . PRO A 1 118 ? -62.285 -31.974 37.210 1.00 46.56 118 PRO A O 1
ATOM 935 N N . THR A 1 119 ? -61.563 -30.311 38.518 1.00 53.00 119 THR A N 1
ATOM 936 C CA . THR A 1 119 ? -62.651 -30.427 39.489 1.00 53.00 119 THR A CA 1
ATOM 937 C C . THR A 1 119 ? -63.881 -29.786 38.857 1.00 53.00 119 THR A C 1
ATOM 939 O O . THR A 1 119 ? -64.014 -28.565 38.832 1.00 53.00 119 THR A O 1
ATOM 942 N N . LEU A 1 120 ? -64.768 -30.617 38.306 1.00 50.41 120 LEU A N 1
ATOM 943 C CA . LEU A 1 120 ? -66.100 -30.213 37.867 1.00 50.41 120 LEU A CA 1
ATOM 944 C C . LEU A 1 120 ? -66.918 -29.802 39.097 1.00 50.41 120 LEU A C 1
ATOM 946 O O . LEU A 1 120 ? -67.635 -30.607 39.685 1.00 50.41 120 LEU A O 1
ATOM 950 N N . THR A 1 121 ? -66.811 -28.542 39.509 1.00 50.00 121 THR A N 1
ATOM 951 C CA . THR A 1 121 ? -67.829 -27.930 40.361 1.00 50.00 121 THR A CA 1
ATOM 952 C C . THR A 1 121 ? -69.007 -27.569 39.468 1.00 50.00 121 THR A C 1
ATOM 954 O O . THR A 1 121 ? -68.901 -26.677 38.628 1.00 50.00 121 THR A O 1
ATOM 957 N N . ALA A 1 122 ? -70.111 -28.297 39.624 1.00 50.81 122 ALA A N 1
ATOM 958 C CA . ALA A 1 122 ? -71.381 -27.982 38.991 1.00 50.81 122 ALA A CA 1
ATOM 959 C C . ALA A 1 122 ? -71.819 -26.563 39.393 1.00 50.81 122 ALA A C 1
ATOM 961 O O . ALA A 1 122 ? -72.120 -26.303 40.557 1.00 50.81 122 ALA A O 1
ATOM 962 N N . ASP A 1 123 ? -71.821 -25.645 38.429 1.00 46.97 123 ASP A N 1
ATOM 963 C CA . ASP A 1 123 ? -72.304 -24.281 38.608 1.00 46.97 123 ASP A CA 1
ATOM 964 C C . ASP A 1 123 ? -73.841 -24.283 38.630 1.00 46.97 123 ASP A C 1
ATOM 966 O O . ASP A 1 123 ? -74.504 -24.558 37.628 1.00 46.97 123 ASP A O 1
ATOM 970 N N . SER A 1 124 ? -74.427 -24.009 39.799 1.00 51.59 124 SER A N 1
ATOM 971 C CA . SER A 1 124 ? -75.880 -23.964 39.996 1.00 51.59 124 SER A CA 1
ATOM 972 C C . SER A 1 124 ? -76.496 -22.585 39.711 1.00 51.59 124 SER A C 1
ATOM 974 O O . SER A 1 124 ? -77.616 -22.322 40.155 1.00 51.59 124 SER A O 1
ATOM 976 N N . LYS A 1 125 ? -75.817 -21.682 38.988 1.00 45.16 125 LYS A N 1
ATOM 977 C CA . LYS A 1 125 ? -76.335 -20.329 38.693 1.00 45.16 125 LYS A CA 1
ATOM 978 C C . LYS A 1 125 ? -77.073 -20.158 37.360 1.00 45.16 125 LYS A C 1
ATOM 980 O O . LYS A 1 125 ? -77.359 -19.036 36.962 1.00 45.16 125 LYS A O 1
ATOM 985 N N . SER A 1 126 ? -77.493 -21.238 36.705 1.00 49.78 126 SER A N 1
ATOM 986 C CA . SER A 1 126 ? -78.248 -21.146 35.440 1.00 49.78 126 SER A CA 1
ATOM 987 C C . SER A 1 126 ? -79.770 -20.937 35.589 1.00 49.78 126 SER A C 1
ATOM 989 O O . SER A 1 126 ? -80.444 -20.766 34.576 1.00 49.78 126 SER A O 1
ATOM 991 N N . LYS A 1 127 ? -80.362 -20.972 36.794 1.00 45.78 127 LYS A N 1
ATOM 992 C CA . LYS A 1 127 ? -81.836 -21.069 36.925 1.00 45.78 127 LYS A CA 1
ATOM 993 C C . LYS A 1 127 ? -82.618 -19.781 37.206 1.00 45.78 127 LYS A C 1
ATOM 995 O O . LYS A 1 127 ? -83.839 -19.846 37.160 1.00 45.78 127 LYS A O 1
ATOM 1000 N N . SER A 1 128 ? -81.997 -18.626 37.454 1.00 52.47 128 SER A N 1
ATOM 1001 C CA . SER A 1 128 ? -82.768 -17.419 37.824 1.00 52.47 128 SER A CA 1
ATOM 1002 C C . SER A 1 128 ? -82.925 -16.366 36.726 1.00 52.47 128 SER A C 1
ATOM 1004 O O . SER A 1 128 ? -83.587 -15.366 36.970 1.00 52.47 128 SER A O 1
ATOM 1006 N N . HIS A 1 129 ? -82.332 -16.551 35.541 1.00 44.78 129 HIS A N 1
ATOM 1007 C CA . HIS A 1 129 ? -82.243 -15.469 34.549 1.00 44.78 129 HIS A CA 1
ATOM 1008 C C . HIS A 1 129 ? -83.269 -15.536 33.403 1.00 44.78 129 HIS A C 1
ATOM 1010 O O . HIS A 1 129 ? -83.336 -14.604 32.613 1.00 44.78 129 HIS A O 1
ATOM 1016 N N . TYR A 1 130 ? -84.091 -16.591 33.329 1.00 47.62 130 TYR A N 1
ATOM 1017 C CA . TYR A 1 130 ? -85.131 -16.748 32.294 1.00 47.62 130 TYR A CA 1
ATOM 1018 C C . TYR A 1 130 ? -86.558 -16.441 32.777 1.00 47.62 130 TYR A C 1
ATOM 1020 O O . TYR A 1 130 ? -87.492 -16.477 31.986 1.00 47.62 130 TYR A O 1
ATOM 1028 N N . ALA A 1 131 ? -86.752 -16.133 34.064 1.00 50.06 131 ALA A N 1
ATOM 1029 C CA . ALA A 1 131 ? -88.085 -15.867 34.613 1.00 50.06 131 ALA A CA 1
ATOM 1030 C C . ALA A 1 131 ? -88.550 -14.406 34.451 1.00 50.06 131 ALA A C 1
ATOM 1032 O O . ALA A 1 131 ? -89.690 -14.106 34.782 1.00 50.06 131 ALA A O 1
ATOM 1033 N N . SER A 1 132 ? -87.700 -13.495 33.964 1.00 55.56 132 SER A N 1
ATOM 1034 C CA . SER A 1 132 ? -88.005 -12.055 33.905 1.00 55.56 132 SER A CA 1
ATOM 1035 C C . SER A 1 132 ? -88.322 -11.519 32.507 1.00 55.56 132 SER A C 1
ATOM 1037 O O . SER A 1 132 ? -88.411 -10.309 32.343 1.00 55.56 132 SER A O 1
ATOM 1039 N N . GLU A 1 133 ? -88.457 -12.381 31.496 1.00 51.34 133 GLU A N 1
ATOM 1040 C CA . GLU A 1 133 ? -88.592 -11.953 30.091 1.00 51.34 133 GLU A CA 1
ATOM 1041 C C . GLU A 1 133 ? -89.956 -12.286 29.459 1.00 51.34 133 GLU A C 1
ATOM 1043 O O . GLU A 1 133 ? -90.160 -12.011 28.283 1.00 51.34 133 GLU A O 1
ATOM 1048 N N . PHE A 1 134 ? -90.910 -12.842 30.221 1.00 51.94 134 PHE A N 1
ATOM 1049 C CA . PHE A 1 134 ? -92.228 -13.245 29.696 1.00 51.94 134 PHE A CA 1
ATOM 1050 C C . PHE A 1 134 ? -93.404 -12.343 30.128 1.00 51.94 134 PHE A C 1
ATOM 1052 O O . PHE A 1 134 ? -94.534 -12.599 29.736 1.00 51.94 134 PHE A O 1
ATOM 1059 N N . ASP A 1 135 ? -93.157 -11.272 30.889 1.00 56.75 135 ASP A N 1
ATOM 1060 C CA . ASP A 1 135 ? -94.214 -10.417 31.473 1.00 56.75 135 ASP A CA 1
ATOM 1061 C C . ASP A 1 135 ? -94.341 -9.028 30.811 1.00 56.75 135 ASP A C 1
ATOM 1063 O O . ASP A 1 135 ? -94.899 -8.096 31.385 1.00 56.75 135 ASP A O 1
ATOM 1067 N N . ALA A 1 136 ? -93.811 -8.855 29.596 1.00 58.91 136 ALA A N 1
ATOM 1068 C CA . ALA A 1 136 ? -93.784 -7.553 28.926 1.00 58.91 136 ALA A CA 1
ATOM 1069 C C . ALA A 1 136 ? -94.258 -7.596 27.468 1.00 58.91 136 ALA A C 1
ATOM 1071 O O . ALA A 1 136 ? -93.601 -7.030 26.602 1.00 58.91 136 ALA A O 1
ATOM 1072 N N . THR A 1 137 ? -95.406 -8.217 27.189 1.00 53.75 137 THR A N 1
ATOM 1073 C CA . THR A 1 137 ? -96.187 -7.933 25.970 1.00 53.75 137 THR A CA 1
ATOM 1074 C C . THR A 1 137 ? -97.671 -8.222 26.205 1.00 53.75 137 THR A C 1
ATOM 1076 O O . THR A 1 137 ? -98.141 -9.304 25.876 1.00 53.75 137 THR A O 1
ATOM 1079 N N . ASP A 1 138 ? -98.392 -7.256 26.774 1.00 50.66 138 ASP A N 1
ATOM 1080 C CA . ASP A 1 138 ? -99.853 -7.140 26.660 1.00 50.66 138 ASP A CA 1
ATOM 1081 C C . ASP A 1 138 ? -100.234 -5.656 26.810 1.00 50.66 138 ASP A C 1
ATOM 1083 O O . ASP A 1 138 ? -100.378 -5.130 27.916 1.00 50.66 138 ASP A O 1
ATOM 1087 N N . SER A 1 139 ? -100.307 -4.943 25.679 1.00 48.19 139 SER A N 1
ATOM 1088 C CA . SER A 1 139 ? -101.053 -3.684 25.471 1.00 48.19 139 SER A CA 1
ATOM 1089 C C . SER A 1 139 ? -101.260 -3.440 23.981 1.00 48.19 139 SER A C 1
ATOM 1091 O O . SER A 1 139 ? -100.234 -3.370 23.267 1.00 48.19 139 SER A O 1
#

Organism: NCBI:txid1033252

Foldseek 3Di:
DVLVVVCVVLVVVLVVLVVCLVCVVHDDDDDDPCVVCVCVPPDDDDPPVPDDPVNVVSVVVNVCSVVVSVVSVCVCVCPPPVNVVVVVVVVVVVVVVVCVVVPPPPPPPPDDDPPDDPPPPPDPPPPPPPPPPPPPDDD

Secondary structure (DSSP, 8-state):
-HHHHHHHHHHHHHHHHHHHHHHTT-PPP---HHHHHTTTT------GGGS-HHHHHHHHHHHHHHHHHHHHHHHHHHSSHHHHHHHHHHHHHHHHHHHHHHT--GGGS----------------SSSSSTTSSS----

Sequence (139 aa):
MAMSLVQMIWVTIVTVSNMVFTLREGLRPWISWADVHSDFGRIGVSPTAFIPAQTLLIIYLSWWAIPISALLFAGFFAFGEDAKREYSAYWHATVRVVRRVLRRPAAATLGAVPVGLPTLTADSKSKSHYASEFDATDS

Radius of gyration: 42.03 Å; chains: 1; bounding box: 124×48×77 Å

pLDDT: mean 82.52, std 18.56, range [44.28, 97.38]